Protein AF-A0A7R9FU62-F1 (afdb_monomer)

Foldseek 3Di:
DAKDWDWDDPDPPDDIDIWIWDKDADPQFFMWTFTPPDFTWIWTTPLFKIWIQGPVVRDIDIDGLVVCCFVDPCSCVRYNCNPVFWDKDFDDPVPPPVVPQWGKIKTAGPDPDGPDRIDIDIDHPD

Mean predicted aligned error: 7.49 Å

Nearest PDB structures (foldseek):
  3ksn-assembly1_A  TM=8.085E-01  e=3.216E-05  Escherichia coli K-12
  4ki3-assembly4_K  TM=7.903E-01  e=3.590E-05  Yersinia pestis biovar Medievalis str. Harbin 35
  4ki3-assembly1_D  TM=7.839E-01  e=3.398E-05  Yersinia pestis biovar Medievalis str. Harbin 35
  4ki3-assembly2_E  TM=7.810E-01  e=3.793E-05  Yersinia pestis biovar Medievalis str. Harbin 35
  8veh-assembly4_D  TM=7.517E-01  e=6.619E-04  Rickettsia bellii RML369-C

Secondary structure (DSSP, 8-state):
-EEEEEEE-SSTTSPPEEEEEEEEEETTTEEEEEEEESS-EEEEEESSEEEEEETTTTEEEEEESGGGTTT-HHHHHH-S-HHHHEEEEEPPTTTS-TTTTEEEEEEEESSSS-S-S-EEEEEE--

Structure (mmCIF, N/CA/C/O backbone):
data_AF-A0A7R9FU62-F1
#
_entry.id   AF-A0A7R9FU62-F1
#
loop_
_atom_site.group_PDB
_atom_site.id
_atom_site.type_symbol
_atom_site.label_atom_id
_atom_site.label_alt_id
_atom_site.label_comp_id
_atom_site.label_asym_id
_atom_site.label_entity_id
_atom_site.label_seq_id
_atom_site.pdbx_PDB_ins_code
_atom_site.Cartn_x
_atom_site.Cartn_y
_atom_site.Cartn_z
_atom_site.occupancy
_atom_site.B_iso_or_equiv
_atom_site.auth_seq_id
_atom_site.auth_comp_id
_atom_site.auth_asym_id
_atom_site.auth_atom_id
_atom_site.pdbx_PDB_model_num
ATOM 1 N N . MET A 1 1 ? 4.866 -15.330 3.674 1.00 83.69 1 MET A N 1
ATOM 2 C CA . MET A 1 1 ? 4.841 -13.858 3.859 1.00 83.69 1 MET A CA 1
ATOM 3 C C . MET A 1 1 ? 6.079 -13.240 3.242 1.00 83.69 1 MET A C 1
ATOM 5 O O . MET A 1 1 ? 7.161 -13.777 3.439 1.00 83.69 1 MET A O 1
ATOM 9 N N . ARG A 1 2 ? 5.925 -12.144 2.494 1.00 91.31 2 ARG A N 1
ATOM 10 C CA . ARG A 1 2 ? 7.030 -11.326 1.963 1.00 91.31 2 ARG A CA 1
ATOM 11 C C . ARG A 1 2 ? 7.208 -10.086 2.849 1.00 91.31 2 ARG A C 1
ATOM 13 O O . ARG A 1 2 ? 6.262 -9.702 3.532 1.00 91.31 2 ARG A O 1
ATOM 20 N N . ARG A 1 3 ? 8.406 -9.495 2.873 1.00 93.44 3 ARG A N 1
ATOM 21 C CA . ARG A 1 3 ? 8.709 -8.266 3.633 1.00 93.44 3 ARG A CA 1
ATOM 22 C C . ARG A 1 3 ? 8.688 -7.052 2.710 1.00 93.44 3 ARG A C 1
ATOM 24 O O . ARG A 1 3 ? 8.946 -7.199 1.518 1.00 93.44 3 ARG A O 1
ATOM 31 N N . PHE A 1 4 ? 8.426 -5.876 3.266 1.00 90.69 4 PHE A N 1
ATOM 32 C CA . PHE A 1 4 ? 8.555 -4.608 2.555 1.00 90.69 4 PHE A CA 1
ATOM 33 C C . PHE A 1 4 ? 9.189 -3.534 3.443 1.00 90.69 4 PHE A C 1
ATOM 35 O O . PHE A 1 4 ? 9.099 -3.589 4.672 1.00 90.69 4 PHE A O 1
ATOM 42 N N . ILE A 1 5 ? 9.783 -2.541 2.784 1.00 91.12 5 ILE A N 1
ATOM 43 C CA . ILE A 1 5 ? 10.168 -1.254 3.360 1.00 91.12 5 ILE A CA 1
ATOM 44 C C . ILE A 1 5 ? 9.471 -0.190 2.514 1.00 91.12 5 ILE A C 1
ATOM 46 O O . ILE A 1 5 ? 9.509 -0.245 1.285 1.00 91.12 5 ILE A O 1
ATOM 50 N N . GLN A 1 6 ? 8.808 0.756 3.162 1.00 87.25 6 GLN A N 1
ATOM 51 C CA . GLN A 1 6 ? 8.150 1.889 2.531 1.00 87.25 6 GLN A CA 1
ATOM 52 C C . GLN A 1 6 ? 8.832 3.167 3.003 1.00 87.25 6 GLN A C 1
ATOM 54 O O . GLN A 1 6 ? 8.915 3.421 4.200 1.00 87.25 6 GLN A O 1
ATOM 59 N N . THR A 1 7 ? 9.256 3.997 2.056 1.00 88.31 7 THR A N 1
ATOM 60 C CA . THR A 1 7 ? 9.844 5.307 2.340 1.00 88.31 7 THR A CA 1
ATOM 61 C C . THR A 1 7 ? 8.951 6.393 1.758 1.00 88.31 7 THR A C 1
ATOM 63 O O . THR A 1 7 ? 8.672 6.391 0.561 1.00 88.31 7 THR A O 1
ATOM 66 N N . GLN A 1 8 ? 8.510 7.333 2.589 1.00 85.06 8 GLN A N 1
ATOM 67 C CA . GLN A 1 8 ? 7.768 8.520 2.170 1.00 85.06 8 GLN A CA 1
ATOM 68 C C . GLN A 1 8 ? 8.631 9.772 2.324 1.00 85.06 8 GLN A C 1
ATOM 70 O O . GLN A 1 8 ? 9.247 10.004 3.366 1.00 85.06 8 GLN A O 1
ATOM 75 N N . LYS A 1 9 ? 8.639 10.604 1.280 1.00 83.62 9 LYS A N 1
ATOM 76 C CA . LYS A 1 9 ? 9.342 11.888 1.237 1.00 83.62 9 LYS A CA 1
ATOM 77 C C . LYS A 1 9 ? 8.343 12.986 0.866 1.00 83.62 9 LYS A C 1
ATOM 79 O O . LYS A 1 9 ? 7.860 13.004 -0.260 1.00 83.62 9 LYS A O 1
ATOM 84 N N . LYS A 1 10 ? 8.021 13.883 1.806 1.00 72.81 10 LYS A N 1
ATOM 85 C CA . LYS A 1 10 ? 7.060 14.986 1.585 1.00 72.81 10 LYS A CA 1
ATOM 86 C C . LYS A 1 10 ? 7.648 16.168 0.797 1.00 72.81 10 LYS A C 1
ATOM 88 O O . LYS A 1 10 ? 6.915 16.831 0.075 1.00 72.81 10 LYS A O 1
ATOM 93 N N . SER A 1 11 ? 8.956 16.415 0.890 1.00 75.12 11 SER A N 1
ATOM 94 C CA . SER A 1 11 ? 9.690 17.413 0.093 1.00 75.12 11 SER A CA 1
ATOM 95 C C . SER A 1 11 ? 11.202 17.153 0.169 1.00 75.12 11 SER A C 1
ATOM 97 O O . SER A 1 11 ? 11.649 16.283 0.919 1.00 75.12 11 SER A O 1
ATOM 99 N N . VAL A 1 12 ? 12.014 17.886 -0.604 1.00 67.19 12 VAL A N 1
ATOM 100 C CA . VAL A 1 12 ? 13.485 17.736 -0.601 1.00 67.19 12 VAL A CA 1
ATOM 101 C C . VAL A 1 12 ? 14.101 18.003 0.782 1.00 67.19 12 VAL A C 1
ATOM 103 O O . VAL A 1 12 ? 15.085 17.353 1.118 1.00 67.19 12 VAL A O 1
ATOM 106 N N . SER A 1 13 ? 13.495 18.875 1.594 1.00 68.44 13 SER A N 1
ATOM 107 C CA . SER A 1 13 ? 14.017 19.317 2.894 1.00 68.44 13 SER A CA 1
ATOM 108 C C . SER A 1 13 ? 13.400 18.628 4.120 1.00 68.44 13 SER A C 1
ATOM 110 O O . SER A 1 13 ? 13.836 18.887 5.239 1.00 68.44 13 SER A O 1
ATOM 112 N N . GLN A 1 14 ? 12.391 17.765 3.955 1.00 67.06 14 GLN A N 1
ATOM 113 C CA . GLN A 1 14 ? 11.698 17.131 5.084 1.00 67.06 14 GLN A CA 1
ATOM 114 C C . GLN A 1 14 ? 12.185 15.711 5.394 1.00 67.06 14 GLN A C 1
ATOM 116 O O . GLN A 1 14 ? 12.634 14.974 4.515 1.00 67.06 14 GLN A O 1
ATOM 121 N N . LYS A 1 15 ? 12.043 15.328 6.675 1.00 72.56 15 LYS A N 1
ATOM 122 C CA . LYS A 1 15 ? 12.383 13.997 7.200 1.00 72.56 15 LYS A CA 1
ATOM 123 C C . LYS A 1 15 ? 11.727 12.890 6.372 1.00 72.56 15 LYS A C 1
ATOM 125 O O . LYS A 1 15 ? 10.523 12.918 6.116 1.00 72.56 15 LYS A O 1
ATOM 130 N N . LEU A 1 16 ? 12.534 11.894 6.018 1.00 82.62 16 LEU A N 1
ATOM 131 C CA . LEU A 1 16 ? 12.069 10.638 5.447 1.00 82.62 16 LEU A CA 1
ATOM 132 C C . LEU A 1 16 ? 11.278 9.878 6.512 1.00 82.62 16 LEU A C 1
ATOM 134 O O . LEU A 1 16 ? 11.777 9.654 7.614 1.00 82.62 16 LEU A O 1
ATOM 138 N N . GLN A 1 17 ? 10.053 9.483 6.182 1.00 84.25 17 GLN A N 1
ATOM 139 C CA . GLN A 1 17 ? 9.310 8.524 6.990 1.00 84.25 17 GLN A CA 1
ATOM 140 C C . GLN A 1 17 ? 9.559 7.134 6.4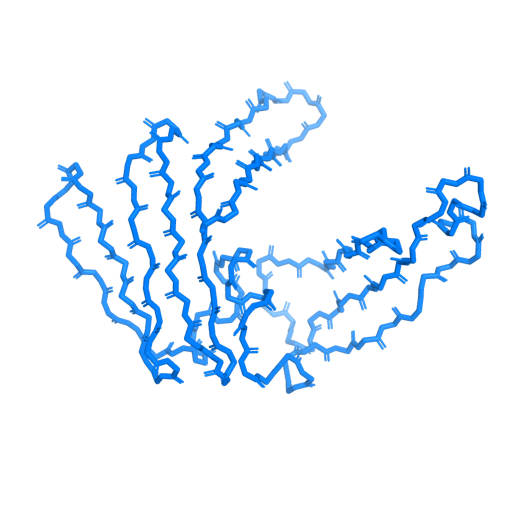28 1.00 84.25 17 GLN A C 1
ATOM 142 O O . GLN A 1 17 ? 9.303 6.893 5.249 1.00 84.25 17 GLN A O 1
ATOM 147 N N . VAL A 1 18 ? 10.066 6.239 7.270 1.00 88.69 18 VAL A N 1
ATOM 148 C CA . VAL A 1 18 ? 10.307 4.840 6.919 1.00 88.69 18 VAL A CA 1
ATOM 149 C C . VAL A 1 18 ? 9.323 3.978 7.691 1.00 88.69 18 VAL A C 1
ATOM 151 O O . VAL A 1 18 ? 9.153 4.135 8.900 1.00 88.69 18 VAL A O 1
ATOM 154 N N . SER A 1 19 ? 8.672 3.074 6.976 1.00 90.06 19 SER A N 1
ATOM 155 C CA . SER A 1 19 ? 7.782 2.067 7.532 1.00 90.06 19 SER A CA 1
ATOM 156 C C . SER A 1 19 ? 8.213 0.695 7.047 1.00 90.06 19 SER A C 1
ATOM 158 O O . SER A 1 19 ? 8.674 0.535 5.920 1.00 90.06 19 SER A O 1
ATOM 160 N N . GLU A 1 20 ? 8.049 -0.306 7.895 1.00 92.56 20 GLU A N 1
ATOM 161 C CA . GLU A 1 20 ? 8.460 -1.678 7.608 1.00 92.56 20 GLU A CA 1
ATOM 162 C C . GLU A 1 20 ? 7.310 -2.623 7.899 1.00 92.56 20 GLU A C 1
ATOM 164 O O . GLU A 1 20 ? 6.480 -2.360 8.776 1.00 92.56 20 GLU A O 1
ATOM 169 N N . GLY A 1 21 ? 7.283 -3.746 7.192 1.00 93.44 21 GLY A N 1
ATOM 170 C CA . GLY A 1 21 ? 6.250 -4.723 7.446 1.00 93.44 21 GLY A CA 1
ATOM 171 C C . GLY A 1 21 ? 6.289 -5.959 6.572 1.00 93.44 21 GLY A C 1
ATOM 172 O O . GLY A 1 21 ? 7.306 -6.315 5.964 1.00 93.44 21 GLY A O 1
ATOM 173 N N . LYS A 1 22 ? 5.148 -6.646 6.545 1.00 94.31 22 LYS A N 1
ATOM 174 C CA . LYS A 1 22 ? 4.960 -7.916 5.846 1.00 94.31 22 LYS A CA 1
ATOM 175 C C . LYS A 1 22 ? 3.656 -7.925 5.073 1.00 94.31 22 LYS A C 1
ATOM 177 O O . LYS A 1 22 ? 2.699 -7.255 5.437 1.00 94.31 22 LYS A O 1
ATOM 182 N N . PHE A 1 23 ? 3.605 -8.740 4.028 1.00 92.38 23 PHE A N 1
ATOM 183 C CA . PHE A 1 23 ? 2.373 -8.962 3.289 1.00 92.38 23 PHE A CA 1
ATOM 184 C C . PHE A 1 23 ? 2.241 -10.394 2.760 1.00 92.38 23 PHE A C 1
ATOM 186 O O . PHE A 1 23 ? 3.229 -11.119 2.568 1.00 92.38 23 PHE A O 1
ATOM 193 N N . ILE A 1 24 ? 0.994 -10.793 2.511 1.00 92.75 24 ILE A N 1
ATOM 194 C CA . ILE A 1 24 ? 0.608 -11.929 1.665 1.00 92.75 24 ILE A CA 1
ATOM 195 C C . ILE A 1 24 ? -0.531 -11.499 0.759 1.00 92.75 24 ILE A C 1
ATOM 197 O O . ILE A 1 24 ? -1.332 -10.642 1.124 1.00 92.75 24 ILE A O 1
ATOM 201 N N . PHE A 1 25 ? -0.656 -12.158 -0.383 1.00 89.88 25 PHE A N 1
ATOM 202 C CA . PHE A 1 25 ? -1.787 -11.957 -1.270 1.00 89.88 25 PHE A CA 1
ATOM 203 C C . PHE A 1 25 ? -2.187 -13.269 -1.934 1.00 89.88 25 PHE A C 1
ATOM 205 O O . PHE A 1 25 ? -1.380 -14.182 -2.102 1.00 89.88 25 PHE A O 1
ATOM 212 N N . SER A 1 26 ? -3.457 -13.346 -2.303 1.00 89.06 26 SER A N 1
ATOM 213 C CA . SER A 1 26 ? -4.054 -14.415 -3.087 1.00 89.06 26 SER A CA 1
ATOM 214 C C . SER A 1 26 ? -4.954 -13.757 -4.120 1.00 89.06 26 SER A C 1
ATOM 216 O O . SER A 1 26 ? -5.863 -12.995 -3.784 1.00 89.06 26 SER A O 1
ATOM 218 N N . ARG A 1 27 ? -4.683 -14.022 -5.397 1.00 86.25 27 ARG A N 1
ATOM 219 C CA . ARG A 1 27 ? -5.523 -13.496 -6.470 1.00 86.25 27 ARG A CA 1
ATOM 220 C C . ARG A 1 27 ? -6.844 -14.287 -6.544 1.00 86.25 27 ARG A C 1
ATOM 222 O O . ARG A 1 27 ? -6.821 -15.496 -6.317 1.00 86.25 27 ARG A O 1
ATOM 229 N N . PRO A 1 28 ? -7.966 -13.627 -6.884 1.00 85.06 28 PRO A N 1
ATOM 230 C CA . PRO A 1 28 ? -8.104 -12.180 -7.077 1.00 85.06 28 PRO A CA 1
ATOM 231 C C . PRO A 1 28 ? -8.354 -11.427 -5.753 1.00 85.06 28 PRO A C 1
ATOM 233 O O . PRO A 1 28 ? -9.114 -11.885 -4.906 1.00 85.06 28 PRO A O 1
ATOM 236 N N . GLY A 1 29 ? -7.748 -10.245 -5.592 1.00 83.38 29 GLY A N 1
ATOM 237 C CA . GLY A 1 29 ? -8.190 -9.210 -4.642 1.00 83.38 29 GLY A CA 1
ATOM 238 C C . GLY A 1 29 ? -7.991 -9.456 -3.140 1.00 83.38 29 GLY A C 1
ATOM 239 O O . GLY A 1 29 ? -8.234 -8.536 -2.356 1.00 83.38 29 GLY A O 1
ATOM 240 N N . ARG A 1 30 ? -7.561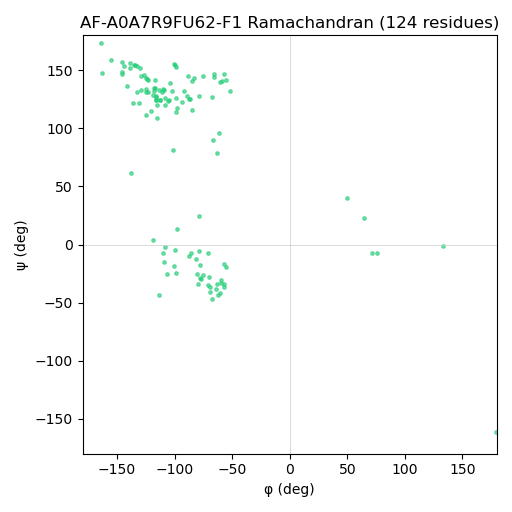 -10.648 -2.703 1.00 90.00 30 ARG A N 1
ATOM 241 C CA . ARG A 1 30 ? -7.358 -10.954 -1.279 1.00 90.00 30 ARG A CA 1
ATOM 242 C C . ARG A 1 30 ? -5.930 -10.667 -0.859 1.00 90.00 30 ARG A C 1
ATOM 244 O O . ARG A 1 30 ? -4.983 -11.125 -1.499 1.00 90.00 30 ARG A O 1
ATOM 251 N N . PHE A 1 31 ? -5.764 -9.968 0.253 1.00 90.81 31 PHE A N 1
ATOM 252 C CA . PHE A 1 31 ? -4.442 -9.708 0.811 1.00 90.81 31 PHE A CA 1
ATOM 253 C C . PHE A 1 31 ? -4.496 -9.453 2.312 1.00 90.81 31 PHE A C 1
ATOM 255 O O . PHE A 1 31 ? -5.531 -9.073 2.856 1.00 90.81 31 PHE A O 1
ATOM 262 N N . ILE A 1 32 ? -3.348 -9.640 2.958 1.00 93.06 32 ILE A N 1
ATOM 263 C CA . ILE A 1 32 ? -3.049 -9.122 4.291 1.00 93.06 32 ILE A CA 1
ATOM 264 C C . ILE A 1 32 ? -1.762 -8.314 4.166 1.00 93.06 32 ILE A C 1
ATOM 266 O O . ILE A 1 32 ? -0.781 -8.796 3.597 1.00 93.06 32 ILE A O 1
ATOM 270 N N . TRP A 1 33 ? -1.772 -7.102 4.700 1.00 92.44 33 TRP A N 1
ATOM 271 C CA . TRP A 1 33 ? -0.645 -6.185 4.743 1.00 92.44 33 TRP A CA 1
ATOM 272 C C . TRP A 1 33 ? -0.501 -5.650 6.164 1.00 92.44 33 TRP A C 1
ATOM 274 O O . TRP A 1 33 ? -1.433 -5.073 6.714 1.00 92.44 33 TRP A O 1
ATOM 284 N N . GLU A 1 34 ? 0.656 -5.863 6.769 1.00 93.44 34 GLU A N 1
ATOM 285 C CA . GLU A 1 34 ? 0.921 -5.554 8.171 1.00 93.44 34 GLU A CA 1
ATOM 286 C C . GLU A 1 34 ? 2.070 -4.560 8.252 1.00 93.44 34 GLU A C 1
ATOM 288 O O . GLU A 1 34 ? 3.200 -4.888 7.887 1.00 93.44 34 GLU A O 1
ATOM 293 N N . TYR A 1 35 ? 1.776 -3.358 8.738 1.00 92.38 35 TYR A N 1
ATOM 294 C CA . TYR A 1 35 ? 2.773 -2.402 9.196 1.00 92.38 35 TYR A CA 1
ATOM 295 C C . TYR A 1 35 ? 3.232 -2.810 10.594 1.00 92.38 35 TYR A C 1
ATOM 297 O O . TYR A 1 35 ? 2.411 -3.044 11.477 1.00 92.38 35 TYR A O 1
ATOM 305 N N . GLN A 1 36 ? 4.546 -2.920 10.777 1.00 91.25 36 GLN A N 1
ATOM 306 C CA . GLN A 1 36 ? 5.166 -3.261 12.059 1.00 91.25 36 GLN A CA 1
ATOM 307 C C . GLN A 1 36 ? 5.853 -2.053 12.708 1.00 91.25 36 GLN A C 1
ATOM 309 O O . GLN A 1 36 ? 6.042 -2.034 13.918 1.00 91.25 36 GLN A O 1
ATOM 314 N N . LYS A 1 37 ? 6.269 -1.063 11.908 1.00 86.94 37 LYS A N 1
ATOM 315 C CA . LYS A 1 37 ? 6.910 0.175 12.374 1.00 86.94 37 LYS A CA 1
ATOM 316 C C . LYS A 1 37 ? 6.508 1.362 11.491 1.00 86.94 37 LYS A C 1
ATOM 318 O O . LYS A 1 37 ? 6.358 1.167 10.281 1.00 86.94 37 LYS A O 1
ATOM 323 N N . PRO A 1 38 ? 6.430 2.592 12.037 1.00 84.06 38 PRO A N 1
ATOM 324 C CA . PRO A 1 38 ? 6.522 2.933 13.465 1.00 84.06 38 PRO A CA 1
ATOM 325 C C . PRO A 1 38 ? 5.231 2.654 14.251 1.00 84.06 38 PRO A C 1
ATOM 327 O O . PRO A 1 38 ? 5.292 2.558 15.468 1.00 84.06 38 PRO A O 1
ATOM 330 N N . PHE A 1 39 ? 4.102 2.496 13.558 1.00 86.06 39 PHE A N 1
ATOM 331 C CA . PHE A 1 39 ? 2.800 2.179 14.142 1.00 86.06 39 PHE A CA 1
ATOM 332 C C . PHE A 1 39 ? 2.327 0.826 13.624 1.00 86.06 39 PHE A C 1
ATOM 334 O O . PHE A 1 39 ? 2.536 0.498 12.448 1.00 86.06 39 PHE A O 1
ATOM 341 N N . GLU A 1 40 ? 1.702 0.042 14.497 1.00 92.00 40 GLU A N 1
ATOM 342 C CA . GLU A 1 40 ? 1.176 -1.265 14.134 1.00 92.00 40 GLU A CA 1
ATOM 343 C C . GLU A 1 40 ? -0.221 -1.143 13.526 1.00 92.00 40 GLU A C 1
ATOM 345 O O . GLU A 1 40 ? -1.190 -0.767 14.187 1.00 92.00 40 GLU A O 1
ATOM 350 N N . GLN A 1 41 ? -0.334 -1.508 12.251 1.00 93.19 41 GLN A N 1
ATOM 351 C CA . GLN A 1 41 ? -1.600 -1.469 11.528 1.00 93.19 41 GLN A CA 1
ATOM 352 C C . GLN A 1 41 ? -1.722 -2.683 10.612 1.00 93.19 41 GLN A C 1
ATOM 354 O O . GLN A 1 41 ? -0.775 -3.042 9.908 1.00 93.19 41 GLN A O 1
ATOM 359 N N . ARG A 1 42 ? -2.903 -3.306 10.582 1.00 93.75 42 ARG A N 1
ATOM 360 C CA . ARG A 1 42 ? -3.201 -4.437 9.695 1.00 93.75 42 ARG A CA 1
ATOM 361 C C . ARG A 1 42 ? -4.293 -4.070 8.708 1.00 93.75 42 ARG A C 1
ATOM 363 O O . ARG A 1 42 ? -5.404 -3.718 9.089 1.00 93.75 42 ARG A O 1
ATOM 370 N N . LEU A 1 43 ? -3.985 -4.223 7.430 1.00 92.12 43 LEU A N 1
ATOM 371 C CA . LEU A 1 43 ? -4.916 -4.060 6.329 1.00 92.12 43 LEU A CA 1
ATOM 372 C C . LEU A 1 43 ? -5.222 -5.429 5.742 1.00 92.12 43 LEU A C 1
ATOM 374 O O . LEU A 1 43 ? -4.314 -6.170 5.369 1.00 92.12 43 LEU A O 1
ATOM 378 N N . GLN A 1 44 ? -6.499 -5.770 5.649 1.00 92.88 44 GLN A N 1
ATOM 379 C CA . GLN A 1 44 ? -6.949 -7.053 5.130 1.00 92.88 44 GLN A CA 1
ATOM 380 C C . GLN A 1 44 ? -8.067 -6.849 4.116 1.00 92.88 44 GLN A C 1
ATOM 382 O O . GLN A 1 44 ? -9.031 -6.144 4.391 1.00 92.88 44 GLN A O 1
ATOM 387 N N . SER A 1 45 ? -7.951 -7.492 2.959 1.00 91.06 45 SER A N 1
ATOM 388 C CA . SER A 1 45 ? -8.991 -7.507 1.931 1.00 91.06 45 SER A CA 1
ATOM 389 C C . SER A 1 45 ? -9.503 -8.921 1.707 1.00 91.06 45 SER A C 1
ATOM 391 O O . SER A 1 45 ? -8.712 -9.854 1.540 1.00 91.06 45 SER A O 1
ATOM 393 N N . ASP A 1 46 ? -10.825 -9.064 1.641 1.00 91.81 46 ASP A N 1
ATOM 394 C CA . ASP A 1 46 ? -11.520 -10.286 1.215 1.00 91.81 46 ASP A CA 1
ATOM 395 C C . ASP A 1 46 ? -11.959 -10.241 -0.267 1.00 91.81 46 ASP A C 1
ATOM 397 O O . ASP A 1 46 ? -12.734 -11.088 -0.709 1.00 91.81 46 ASP A O 1
ATOM 401 N N . ALA A 1 47 ? -11.433 -9.272 -1.028 1.00 87.38 47 ALA A N 1
ATOM 402 C CA . ALA A 1 47 ? -11.799 -8.891 -2.399 1.00 87.38 47 ALA A CA 1
ATOM 403 C C . ALA A 1 47 ? -13.104 -8.087 -2.556 1.00 87.38 47 ALA A C 1
ATOM 405 O O . ALA A 1 47 ? -13.360 -7.582 -3.647 1.00 87.38 47 ALA A O 1
ATOM 406 N N . LYS A 1 48 ? -13.903 -7.910 -1.499 1.00 87.56 48 LYS A N 1
ATOM 407 C CA . LYS A 1 48 ? -15.104 -7.053 -1.501 1.00 87.56 48 LYS A CA 1
ATOM 408 C C . LYS A 1 48 ? -14.934 -5.849 -0.578 1.00 87.56 48 LYS A C 1
ATOM 410 O O . LYS A 1 48 ? -15.290 -4.724 -0.935 1.00 87.56 48 LYS A O 1
ATOM 415 N N . LYS A 1 49 ? -14.376 -6.079 0.608 1.00 90.06 49 LYS A N 1
ATOM 416 C CA . LYS A 1 49 ? -14.171 -5.096 1.668 1.00 90.06 49 LYS A CA 1
ATOM 417 C C . LYS A 1 49 ? -12.707 -5.045 2.087 1.00 90.06 49 LYS A C 1
ATOM 419 O O . LYS A 1 49 ? -12.024 -6.065 2.155 1.00 90.06 49 LYS A O 1
ATOM 424 N N . LEU A 1 50 ? -12.260 -3.835 2.401 1.00 89.81 50 LEU A N 1
ATOM 425 C CA . LEU A 1 50 ? -11.013 -3.552 3.089 1.00 89.81 50 LEU A CA 1
ATOM 426 C C . LEU A 1 50 ? -11.310 -3.325 4.571 1.00 89.81 50 LEU A C 1
ATOM 428 O O . LEU A 1 50 ? -12.120 -2.468 4.929 1.00 89.81 50 LEU A O 1
ATOM 432 N N . TYR A 1 51 ? -10.607 -4.070 5.409 1.00 93.25 51 TYR A N 1
ATOM 433 C CA . TYR A 1 51 ? -10.579 -3.942 6.856 1.00 93.25 51 TYR A CA 1
ATOM 434 C C . TYR A 1 51 ? -9.247 -3.310 7.244 1.00 93.25 51 TYR A C 1
ATOM 436 O O . TYR A 1 51 ? -8.193 -3.832 6.883 1.00 93.25 51 TYR A O 1
ATOM 444 N N . ILE A 1 52 ? -9.292 -2.193 7.962 1.00 92.31 52 ILE A N 1
ATOM 445 C CA . ILE A 1 52 ? -8.114 -1.504 8.490 1.00 92.31 52 ILE A CA 1
ATOM 446 C C . ILE A 1 52 ? -8.213 -1.574 10.006 1.00 92.31 52 ILE A C 1
ATOM 448 O O . ILE A 1 52 ? -9.085 -0.935 10.592 1.00 92.31 52 ILE A O 1
ATOM 452 N N . PHE A 1 53 ? -7.356 -2.382 10.618 1.00 95.25 53 PHE A N 1
ATOM 453 C CA . PHE A 1 53 ? -7.229 -2.486 12.062 1.00 95.25 53 PHE A CA 1
ATOM 454 C C . PHE A 1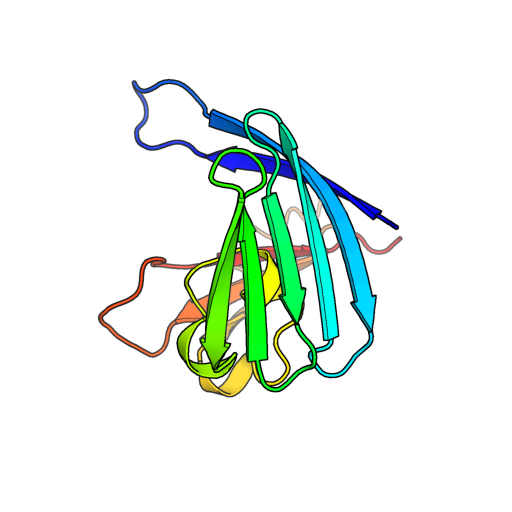 53 ? -6.056 -1.633 12.532 1.00 95.25 53 PHE A C 1
ATOM 456 O O . PHE A 1 53 ? -4.912 -1.887 12.147 1.00 95.25 53 PHE A O 1
ATOM 463 N N . ASP A 1 54 ? -6.366 -0.638 13.352 1.00 93.06 54 ASP A N 1
ATOM 464 C CA . ASP A 1 54 ? -5.401 0.202 14.048 1.00 93.06 54 ASP A CA 1
ATOM 465 C C . ASP A 1 54 ? -5.251 -0.316 15.481 1.00 93.06 54 ASP A C 1
ATOM 467 O O . ASP A 1 54 ? -6.221 -0.318 16.249 1.00 93.06 54 ASP A O 1
ATOM 471 N N . ARG A 1 55 ? -4.062 -0.835 15.814 1.00 91.88 55 ARG A N 1
ATOM 472 C CA . ARG A 1 55 ? -3.831 -1.502 17.100 1.00 91.88 55 ARG A CA 1
ATOM 473 C C . ARG A 1 55 ? -3.863 -0.506 18.254 1.00 91.88 55 ARG A C 1
ATOM 475 O O . ARG A 1 55 ? -4.449 -0.811 19.292 1.00 91.88 55 ARG A O 1
ATOM 482 N N . ASP A 1 56 ? -3.275 0.667 18.057 1.00 89.50 56 ASP A N 1
ATOM 483 C CA . ASP A 1 56 ? -3.124 1.680 19.100 1.00 89.50 56 ASP A CA 1
ATOM 484 C C . ASP A 1 56 ? -4.484 2.279 19.474 1.00 89.50 56 ASP A C 1
ATOM 486 O O . ASP A 1 56 ? -4.768 2.510 20.649 1.00 89.50 56 ASP A O 1
ATOM 490 N N . LEU A 1 57 ? -5.365 2.448 18.484 1.00 93.31 57 LEU A N 1
ATOM 491 C CA . LEU A 1 57 ? -6.736 2.915 18.699 1.00 93.31 57 LEU A CA 1
ATOM 492 C C . LEU A 1 57 ? -7.725 1.794 19.047 1.00 93.31 57 LEU A C 1
ATOM 494 O O . LEU A 1 57 ? -8.881 2.080 19.353 1.00 93.31 57 LEU A O 1
ATOM 498 N N . SER A 1 58 ? -7.308 0.524 18.978 1.00 93.94 58 SER A N 1
ATOM 499 C CA . SER A 1 58 ? -8.196 -0.642 19.115 1.00 93.94 58 SER A CA 1
ATOM 500 C C . SER A 1 58 ? -9.441 -0.550 18.219 1.00 93.94 58 SER A C 1
ATOM 502 O O . SER A 1 58 ? -10.552 -0.899 18.620 1.00 93.94 58 SER A O 1
ATOM 504 N N . GLN A 1 59 ? -9.261 -0.066 16.987 1.00 96.50 59 GLN A N 1
ATOM 505 C CA . GLN A 1 59 ? -10.358 0.285 16.087 1.00 96.50 59 GLN A CA 1
ATOM 506 C C . GLN A 1 59 ? -10.263 -0.463 14.756 1.00 96.50 59 GLN A C 1
ATOM 508 O O . GLN A 1 59 ? -9.186 -0.612 14.178 1.00 96.50 59 GLN A O 1
ATOM 513 N N . VAL A 1 60 ? -11.420 -0.872 14.221 1.00 96.75 60 VAL A N 1
ATOM 514 C CA . VAL A 1 60 ? -11.548 -1.402 12.857 1.00 96.75 60 VAL A CA 1
ATOM 515 C C . VAL A 1 60 ? -12.352 -0.437 11.991 1.00 96.75 60 VAL A C 1
ATOM 517 O O . VAL A 1 60 ? -13.502 -0.123 12.290 1.00 96.75 60 VAL A O 1
ATOM 520 N N . THR A 1 61 ? -11.765 -0.010 10.875 1.00 93.00 61 THR A N 1
ATOM 521 C CA . THR A 1 61 ? -12.463 0.712 9.804 1.00 93.00 61 THR A CA 1
ATOM 522 C C . THR A 1 61 ? -12.748 -0.235 8.643 1.00 93.00 61 THR A C 1
ATOM 524 O O . THR A 1 61 ? -11.847 -0.934 8.182 1.00 93.00 61 THR A O 1
ATOM 527 N N . VAL A 1 62 ? -13.984 -0.235 8.134 1.00 93.38 62 VAL A N 1
ATOM 528 C CA . VAL A 1 62 ? -14.406 -1.092 7.014 1.00 93.38 62 VAL A CA 1
ATOM 529 C C . VAL A 1 62 ? -14.852 -0.233 5.838 1.00 93.38 62 VAL A C 1
ATOM 531 O O . VAL A 1 62 ? -15.676 0.664 6.005 1.00 93.38 62 VAL A O 1
ATOM 534 N N . LYS A 1 63 ? -14.318 -0.501 4.644 1.00 88.56 63 LYS A N 1
ATOM 535 C CA . LYS A 1 63 ? -14.659 0.224 3.407 1.00 88.56 63 LYS A CA 1
ATOM 536 C C . LYS A 1 63 ? -14.801 -0.740 2.224 1.00 88.56 63 LYS A C 1
ATOM 538 O O . LYS A 1 63 ? -14.144 -1.780 2.226 1.00 88.56 63 LYS A O 1
ATOM 543 N N . PRO A 1 64 ? -15.613 -0.430 1.198 1.00 87.19 64 PRO A N 1
ATOM 544 C CA . PRO A 1 64 ? -15.568 -1.157 -0.072 1.00 87.19 64 PRO A CA 1
ATOM 545 C C . PRO A 1 64 ? -14.169 -1.077 -0.701 1.00 87.19 64 PRO A C 1
ATOM 547 O O . PRO A 1 64 ? -13.546 -0.014 -0.658 1.00 87.19 64 PRO A O 1
ATOM 550 N N . VAL A 1 65 ? -13.681 -2.168 -1.306 1.00 78.38 65 VAL A N 1
ATOM 551 C CA . VAL A 1 65 ? -12.338 -2.192 -1.926 1.00 78.38 65 VAL A CA 1
ATOM 552 C C . VAL A 1 65 ? -12.223 -1.155 -3.046 1.00 78.38 65 VAL A C 1
ATOM 554 O O . VAL A 1 65 ? -11.236 -0.420 -3.079 1.00 78.38 65 VAL A O 1
ATOM 557 N N . ASP A 1 66 ? -13.252 -1.007 -3.883 1.00 73.94 66 ASP A N 1
ATOM 558 C CA . ASP A 1 66 ? -13.284 -0.025 -4.977 1.00 73.94 66 ASP A CA 1
ATOM 559 C C . ASP A 1 66 ? -13.082 1.419 -4.487 1.00 73.94 66 ASP A C 1
ATOM 561 O O . ASP A 1 66 ? -12.385 2.203 -5.125 1.00 73.94 66 ASP A O 1
ATOM 565 N N . ALA A 1 67 ? -13.619 1.756 -3.310 1.00 67.81 67 ALA A N 1
ATOM 566 C CA . ALA A 1 67 ? -13.463 3.075 -2.690 1.00 67.81 67 ALA A CA 1
ATOM 567 C C . ALA A 1 67 ? -12.101 3.266 -1.988 1.00 67.81 67 ALA A C 1
ATOM 569 O O . ALA A 1 67 ? -11.805 4.345 -1.479 1.00 67.81 67 ALA A O 1
ATOM 570 N N . SER A 1 68 ? -11.276 2.216 -1.921 1.00 64.50 68 SER A N 1
ATOM 571 C CA . SER A 1 68 ? -9.951 2.220 -1.283 1.00 64.50 68 SER A CA 1
ATOM 572 C C . SER A 1 68 ? -8.785 2.124 -2.274 1.00 64.50 68 SER A C 1
ATOM 574 O O . SER A 1 68 ? -7.625 2.281 -1.881 1.00 64.50 68 SER A O 1
ATOM 576 N N . LEU A 1 69 ? -9.074 1.899 -3.561 1.00 61.81 69 LEU A N 1
ATOM 577 C CA . LEU A 1 69 ? -8.095 1.894 -4.649 1.00 61.81 69 LEU A CA 1
ATOM 578 C C . LEU A 1 69 ? -7.541 3.311 -4.840 1.00 61.81 69 LEU A C 1
ATOM 580 O O . LEU A 1 69 ? -8.092 4.124 -5.570 1.00 61.81 69 LEU A O 1
ATOM 584 N N . GLY A 1 70 ? -6.459 3.617 -4.126 1.00 62.34 70 GLY A N 1
ATOM 585 C CA . GLY A 1 70 ? -5.844 4.945 -4.108 1.00 62.34 70 GLY A CA 1
ATOM 586 C C . GLY A 1 70 ? -5.516 5.472 -2.714 1.00 62.34 70 GLY A C 1
ATOM 587 O O . GLY A 1 70 ? -4.951 6.552 -2.610 1.00 62.34 70 GLY A O 1
ATOM 588 N N . THR A 1 71 ? -5.823 4.727 -1.649 1.00 63.56 71 THR A N 1
ATOM 589 C CA . THR A 1 71 ? -5.455 5.128 -0.281 1.00 63.56 71 THR A CA 1
ATOM 590 C C . THR A 1 71 ? -4.220 4.402 0.242 1.00 63.56 71 THR A C 1
ATOM 592 O O . THR A 1 71 ? -3.605 4.867 1.197 1.00 63.56 71 THR A O 1
ATOM 595 N N . THR A 1 72 ? -3.831 3.268 -0.363 1.00 68.81 72 THR A N 1
ATOM 596 C CA . THR A 1 72 ? -2.673 2.478 0.090 1.00 68.81 72 THR A CA 1
ATOM 597 C C . THR A 1 72 ? -1.915 1.804 -1.063 1.00 68.81 72 THR A C 1
ATOM 599 O O . THR A 1 72 ? -2.544 1.366 -2.033 1.00 68.81 72 THR A O 1
ATOM 602 N N . PRO A 1 73 ? -0.578 1.643 -0.958 1.00 71.69 73 PRO A N 1
ATOM 603 C CA . PRO A 1 73 ? 0.217 0.887 -1.933 1.00 71.69 73 PRO A CA 1
ATOM 604 C C . PRO A 1 73 ? -0.242 -0.570 -2.112 1.00 71.69 73 PRO A C 1
ATOM 606 O O . PRO A 1 73 ? -0.209 -1.102 -3.219 1.00 71.69 73 PRO A O 1
ATOM 609 N N . ALA A 1 74 ? -0.719 -1.210 -1.040 1.00 73.00 74 ALA A N 1
ATOM 610 C CA . ALA A 1 74 ? -1.191 -2.595 -1.066 1.00 73.00 74 ALA A CA 1
ATOM 611 C C . ALA A 1 74 ? -2.401 -2.786 -1.995 1.00 73.00 74 ALA A C 1
ATOM 613 O O . ALA A 1 74 ? -2.436 -3.730 -2.785 1.00 73.00 74 ALA A O 1
ATOM 614 N N . ALA A 1 75 ? -3.370 -1.864 -1.933 1.00 72.06 75 ALA A N 1
ATOM 615 C CA . ALA A 1 75 ? -4.566 -1.908 -2.771 1.00 72.06 75 ALA A CA 1
ATOM 616 C C . ALA A 1 75 ? -4.230 -1.768 -4.265 1.00 72.06 75 ALA A C 1
ATOM 618 O O . ALA A 1 75 ? -4.865 -2.404 -5.099 1.00 72.06 75 ALA A O 1
ATOM 619 N N . ILE A 1 76 ? -3.196 -0.993 -4.605 1.00 74.88 76 ILE A N 1
ATOM 620 C CA . ILE A 1 76 ? -2.698 -0.866 -5.982 1.00 74.88 76 ILE A CA 1
ATOM 621 C C . ILE A 1 76 ? -2.071 -2.185 -6.458 1.00 74.88 76 ILE A C 1
ATOM 623 O O . ILE A 1 76 ? -2.367 -2.652 -7.552 1.00 74.88 76 ILE A O 1
ATOM 627 N N . LEU A 1 77 ? -1.211 -2.810 -5.649 1.00 75.25 77 LEU A N 1
ATOM 628 C CA . LEU A 1 77 ? -0.487 -4.022 -6.056 1.00 75.25 77 LEU A CA 1
ATOM 629 C C . LEU A 1 77 ? -1.388 -5.261 -6.159 1.00 75.25 77 LEU A C 1
ATOM 631 O O . LEU A 1 77 ? -1.165 -6.130 -7.008 1.00 75.25 77 LEU A O 1
ATOM 635 N N . PHE A 1 78 ? -2.392 -5.355 -5.285 1.00 74.50 78 PHE A N 1
ATOM 636 C CA . PHE A 1 78 ? -3.207 -6.563 -5.119 1.00 74.50 78 PHE A CA 1
ATOM 637 C C . PHE A 1 78 ? -4.690 -6.367 -5.418 1.00 74.50 78 PHE A C 1
ATOM 639 O O . PHE A 1 78 ? -5.467 -7.311 -5.265 1.00 74.50 78 PHE A O 1
ATOM 646 N N . GLY A 1 79 ? -5.081 -5.177 -5.874 1.00 68.12 79 GLY A N 1
ATOM 647 C CA . GLY A 1 79 ? -6.423 -4.908 -6.370 1.00 68.12 79 GLY A CA 1
ATOM 648 C C . GLY A 1 79 ? -6.802 -5.847 -7.516 1.00 68.12 79 GLY A C 1
ATOM 649 O O . GLY A 1 79 ? -5.960 -6.280 -8.306 1.00 68.12 79 GLY A O 1
ATOM 650 N N . SER A 1 80 ? -8.085 -6.189 -7.595 1.00 65.44 80 SER A N 1
ATOM 651 C CA . SER A 1 80 ? -8.630 -7.076 -8.627 1.00 65.44 80 SER A CA 1
ATOM 652 C C . SER A 1 80 ? -8.763 -6.399 -9.993 1.00 65.44 80 SER A C 1
ATOM 654 O O . SER A 1 80 ? -8.692 -7.097 -11.000 1.00 65.44 80 SER A O 1
ATOM 656 N N . ASP A 1 81 ? -8.908 -5.070 -10.044 1.00 73.12 81 ASP A N 1
ATOM 657 C CA . ASP A 1 81 ? -9.222 -4.349 -11.284 1.00 73.12 81 ASP A CA 1
ATOM 658 C C . ASP A 1 81 ? -8.412 -3.055 -11.459 1.00 73.12 81 ASP A C 1
ATOM 660 O O . ASP A 1 81 ? -8.922 -1.936 -11.521 1.00 73.12 81 ASP A O 1
ATOM 664 N N . LEU A 1 82 ? -7.092 -3.205 -11.538 1.00 74.75 82 LEU A N 1
ATOM 665 C CA . LEU A 1 82 ? -6.186 -2.073 -11.721 1.00 74.75 82 LEU A CA 1
ATOM 666 C C . LEU A 1 82 ? -6.467 -1.297 -13.022 1.00 74.75 82 LEU A C 1
ATOM 668 O O . LEU A 1 82 ? -6.331 -0.077 -13.056 1.00 74.75 82 LEU A O 1
ATOM 672 N N . LYS A 1 83 ? -6.903 -1.992 -14.083 1.00 78.75 83 LYS A N 1
ATOM 673 C CA . LYS A 1 83 ? -7.165 -1.405 -15.409 1.00 78.75 83 LYS A CA 1
ATOM 674 C C . LYS A 1 83 ? -8.395 -0.495 -15.426 1.00 78.75 83 LYS A C 1
ATOM 676 O O . LYS A 1 83 ? -8.445 0.444 -16.225 1.00 78.75 83 LYS A O 1
ATOM 681 N N . LYS A 1 84 ? -9.380 -0.729 -14.554 1.00 79.56 84 LYS A N 1
ATOM 682 C CA . LYS A 1 84 ? -10.529 0.171 -14.383 1.00 79.56 84 LYS A CA 1
ATOM 683 C C . LYS A 1 84 ? -10.107 1.539 -13.849 1.00 79.56 84 LYS A C 1
ATOM 685 O O . LYS A 1 84 ? -10.606 2.550 -14.333 1.0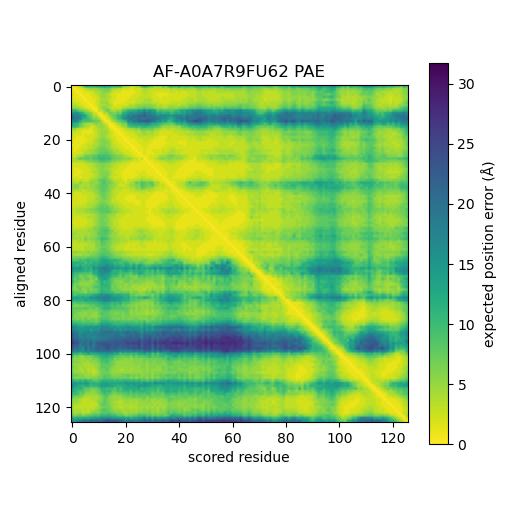0 79.56 84 LYS A O 1
ATOM 690 N N . HIS A 1 85 ? -9.142 1.578 -12.931 1.00 77.88 85 HIS A N 1
ATOM 691 C CA . HIS A 1 85 ? -8.745 2.807 -12.234 1.00 77.88 85 HIS A CA 1
ATOM 692 C C . HIS A 1 85 ? -7.499 3.489 -12.816 1.00 77.88 85 HIS A C 1
ATOM 694 O O . HIS A 1 85 ? -7.349 4.705 -12.684 1.00 77.88 85 HIS A O 1
ATOM 700 N N . PHE A 1 86 ? -6.629 2.739 -13.496 1.00 82.44 86 PHE A N 1
ATOM 701 C CA . PHE A 1 86 ? -5.354 3.232 -14.007 1.00 82.44 86 PHE A CA 1
ATOM 702 C C . PHE A 1 86 ? -5.167 2.912 -15.489 1.00 82.44 86 PHE A C 1
ATOM 704 O O . PHE A 1 86 ? -5.570 1.859 -15.987 1.00 82.44 86 PHE A O 1
ATOM 711 N N . SER A 1 87 ? -4.511 3.828 -16.191 1.00 87.44 87 SER A N 1
ATOM 712 C CA . SER A 1 87 ? -3.921 3.581 -17.502 1.00 87.44 87 SER A CA 1
ATOM 713 C C . SER A 1 87 ? -2.505 3.044 -17.309 1.00 87.44 87 SER A C 1
ATOM 715 O O . SER A 1 87 ? -1.693 3.665 -16.622 1.00 87.44 87 SER A O 1
ATOM 717 N N . VAL A 1 88 ? -2.225 1.882 -17.900 1.00 85.81 88 VAL A N 1
ATOM 718 C CA . VAL A 1 88 ? -0.900 1.252 -17.870 1.00 85.81 88 VAL A CA 1
ATOM 719 C C . VAL A 1 88 ? -0.076 1.809 -19.025 1.00 85.81 88 VAL A C 1
ATOM 721 O O . VAL A 1 88 ? -0.520 1.762 -20.170 1.00 85.81 88 VAL A O 1
ATOM 724 N N . GLN A 1 89 ? 1.102 2.343 -18.723 1.00 85.69 89 GLN A N 1
ATOM 725 C CA . GLN A 1 89 ? 2.043 2.866 -19.708 1.00 85.69 89 GLN A CA 1
ATOM 726 C C . GLN A 1 89 ? 3.391 2.162 -19.563 1.00 85.69 89 GLN A C 1
ATOM 728 O O . GLN A 1 89 ? 3.857 1.911 -18.447 1.00 85.69 89 GLN A O 1
ATOM 733 N N . ASN A 1 90 ? 4.027 1.879 -20.698 1.00 76.62 90 ASN A N 1
ATOM 734 C CA . ASN A 1 90 ? 5.412 1.426 -20.712 1.00 76.62 90 ASN A CA 1
ATOM 735 C C . ASN A 1 90 ? 6.321 2.548 -20.216 1.00 76.62 90 ASN A C 1
ATOM 737 O O . ASN A 1 90 ? 6.057 3.734 -20.441 1.00 76.62 90 ASN A O 1
ATOM 741 N N . ALA A 1 91 ? 7.398 2.174 -19.535 1.00 68.94 91 ALA A N 1
ATOM 742 C CA . ALA A 1 91 ? 8.381 3.151 -19.122 1.00 68.94 91 ALA A CA 1
ATOM 743 C C . ALA A 1 91 ? 9.108 3.795 -20.308 1.00 68.94 91 ALA A C 1
ATOM 745 O O . ALA A 1 91 ? 9.382 3.104 -21.287 1.00 68.94 91 ALA A O 1
ATOM 746 N N . PRO A 1 92 ? 9.455 5.100 -20.235 1.00 65.38 92 PRO A N 1
ATOM 747 C CA . PRO A 1 92 ? 10.365 5.692 -21.202 1.00 65.38 92 PRO A CA 1
ATOM 748 C C . PRO A 1 92 ? 11.673 4.900 -21.231 1.00 65.38 92 PRO A C 1
ATOM 750 O O . PRO A 1 92 ? 12.177 4.520 -20.170 1.00 65.38 92 PRO A O 1
ATOM 753 N N . ALA A 1 93 ? 12.251 4.733 -22.421 1.00 59.25 93 ALA A N 1
ATOM 754 C CA . ALA A 1 93 ? 13.493 3.986 -22.643 1.00 59.25 93 ALA A CA 1
ATOM 755 C C . ALA A 1 93 ? 14.702 4.507 -21.826 1.00 59.25 93 ALA A C 1
ATOM 757 O O . ALA A 1 93 ? 15.690 3.811 -21.639 1.00 59.25 93 ALA A O 1
ATOM 758 N N . SER A 1 94 ? 14.638 5.733 -21.293 1.00 56.75 94 SER A N 1
ATOM 759 C CA . SER A 1 94 ? 15.673 6.291 -20.407 1.00 56.75 94 SER A CA 1
ATOM 760 C C . SER A 1 94 ? 15.560 5.848 -18.940 1.00 56.75 94 SER A C 1
ATOM 762 O O . SER A 1 94 ? 16.469 6.090 -18.150 1.00 56.75 94 SER A O 1
ATOM 764 N N . LYS A 1 95 ? 14.434 5.236 -18.550 1.00 55.06 95 LYS A N 1
ATOM 765 C CA . LYS A 1 95 ? 14.155 4.716 -17.198 1.00 55.06 95 LYS A CA 1
ATOM 766 C C . LYS A 1 95 ? 14.152 3.193 -17.144 1.00 55.06 95 LYS A C 1
ATOM 768 O O . LYS A 1 95 ? 14.217 2.643 -16.046 1.00 55.06 95 LYS A O 1
ATOM 773 N N . THR A 1 96 ? 14.092 2.517 -18.291 1.00 52.62 96 THR A N 1
ATOM 774 C CA . THR A 1 96 ? 14.609 1.157 -18.405 1.00 52.62 96 THR A CA 1
ATOM 775 C C . THR A 1 96 ? 16.092 1.256 -18.104 1.00 52.62 96 THR A C 1
ATOM 777 O O . THR A 1 96 ? 16.904 1.646 -18.934 1.00 52.62 96 THR A O 1
ATOM 780 N N . LEU A 1 97 ? 16.442 0.989 -16.850 1.00 50.72 97 LEU A N 1
ATOM 781 C CA . LEU A 1 97 ? 17.801 0.647 -16.484 1.00 50.72 97 LEU A CA 1
ATOM 782 C C . LEU A 1 97 ? 18.098 -0.667 -17.217 1.00 50.72 97 LEU A C 1
ATOM 784 O O . LEU A 1 97 ? 18.010 -1.732 -16.614 1.00 50.72 97 LEU A O 1
ATOM 788 N N . GLU A 1 98 ? 18.403 -0.610 -18.514 1.00 51.06 98 GLU A N 1
ATOM 789 C CA . GLU A 1 98 ? 18.803 -1.782 -19.306 1.00 51.06 98 GLU A CA 1
ATOM 790 C C . GLU A 1 98 ? 20.007 -2.487 -18.644 1.00 51.06 98 GLU A C 1
ATOM 792 O O . GLU A 1 98 ? 20.191 -3.687 -18.797 1.00 51.06 98 GLU A O 1
ATOM 797 N N . ASN A 1 99 ? 20.730 -1.779 -17.766 1.00 50.88 99 ASN A N 1
ATOM 798 C CA . ASN A 1 99 ? 21.823 -2.297 -16.945 1.00 50.88 99 ASN A CA 1
ATOM 799 C C . ASN A 1 99 ? 21.420 -2.920 -15.588 1.00 50.88 99 ASN A C 1
ATOM 801 O O . ASN A 1 99 ? 22.280 -3.494 -14.928 1.00 50.88 99 ASN A O 1
ATOM 805 N N . ALA A 1 100 ? 20.169 -2.801 -15.121 1.00 63.66 100 ALA A N 1
ATOM 806 C CA . ALA A 1 100 ? 19.751 -3.302 -13.797 1.00 63.66 100 ALA A CA 1
ATOM 807 C C . ALA A 1 100 ? 18.840 -4.542 -13.842 1.00 63.66 100 ALA A C 1
ATOM 809 O O . ALA A 1 100 ? 18.446 -5.028 -12.783 1.00 63.66 100 ALA A O 1
ATOM 810 N N . GLY A 1 101 ? 18.471 -5.035 -15.031 1.00 72.31 101 GLY A N 1
ATOM 811 C CA . GLY A 1 101 ? 17.566 -6.186 -15.169 1.00 72.31 101 GLY A CA 1
ATOM 812 C C . GLY A 1 101 ? 16.146 -5.931 -14.643 1.00 72.31 101 GLY A C 1
ATOM 813 O O . GLY A 1 101 ? 15.448 -6.871 -14.270 1.00 72.31 101 GLY A O 1
ATOM 814 N N . LEU A 1 102 ? 15.730 -4.658 -14.572 1.00 80.12 102 LEU A N 1
ATOM 815 C CA . LEU A 1 102 ? 14.422 -4.249 -14.061 1.00 80.12 102 LEU A CA 1
ATOM 816 C C . LEU A 1 102 ? 13.484 -3.837 -15.197 1.00 80.12 102 LEU A C 1
ATOM 818 O O . LEU A 1 102 ? 13.776 -2.901 -15.943 1.00 80.12 102 LEU A O 1
ATOM 822 N N . GLU A 1 103 ? 12.318 -4.470 -15.262 1.00 81.06 103 GLU A N 1
ATOM 823 C CA . GLU A 1 103 ? 11.220 -4.073 -16.138 1.00 81.06 103 GLU A CA 1
ATOM 824 C C . GLU A 1 103 ? 10.323 -3.059 -15.425 1.00 81.06 103 GLU A C 1
ATOM 826 O O . GLU A 1 103 ? 9.864 -3.296 -14.305 1.00 81.06 103 GLU A O 1
ATOM 831 N N . TRP A 1 104 ? 10.070 -1.917 -16.065 1.00 84.25 104 TRP A N 1
ATOM 832 C CA . TRP A 1 104 ? 9.319 -0.818 -15.466 1.00 84.25 104 TRP A CA 1
ATOM 833 C C . TRP A 1 104 ? 7.945 -0.636 -16.106 1.00 84.25 104 TRP A C 1
ATOM 835 O O . TRP A 1 104 ? 7.816 -0.525 -17.324 1.00 84.25 104 TRP A O 1
ATOM 845 N N . VAL A 1 105 ? 6.930 -0.488 -15.256 1.00 85.06 105 VAL A N 1
ATOM 846 C CA . VAL A 1 105 ? 5.549 -0.182 -15.637 1.00 85.06 105 VAL A CA 1
ATOM 847 C C . VAL A 1 105 ? 5.084 1.064 -14.893 1.00 85.06 105 VAL A C 1
ATOM 849 O O . VAL A 1 105 ? 5.252 1.169 -13.675 1.00 85.06 105 VAL A O 1
ATOM 852 N N . TYR A 1 106 ? 4.458 2.001 -15.604 1.00 86.88 106 TYR A N 1
ATOM 853 C CA . TYR A 1 106 ? 3.805 3.154 -14.992 1.00 86.88 106 TYR A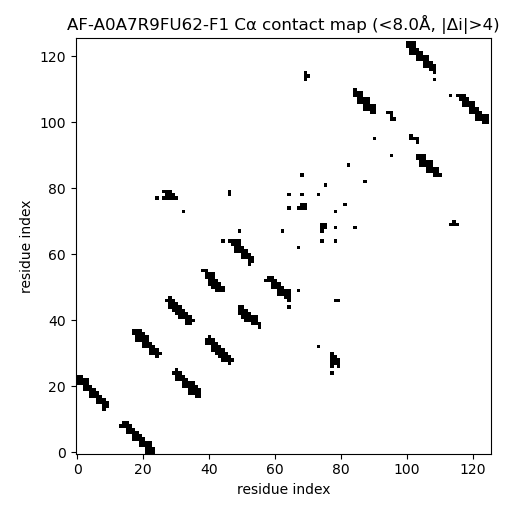 CA 1
ATOM 854 C C . TYR A 1 106 ? 2.291 2.991 -14.968 1.00 86.88 106 TYR A C 1
ATOM 856 O O . TYR A 1 106 ? 1.675 2.546 -15.935 1.00 86.88 106 TYR A O 1
ATOM 864 N N . LEU A 1 107 ? 1.685 3.391 -13.855 1.00 85.69 107 LEU A N 1
ATOM 865 C CA . LEU A 1 107 ? 0.242 3.469 -13.689 1.00 85.69 107 LEU A CA 1
ATOM 866 C C . LEU A 1 107 ? -0.134 4.931 -13.480 1.00 85.69 107 LEU A C 1
ATOM 868 O O . LEU A 1 107 ? 0.310 5.563 -12.517 1.00 85.69 107 LEU A O 1
ATOM 872 N N . VAL A 1 108 ? -0.962 5.455 -14.376 1.00 87.19 108 VAL A N 1
ATOM 873 C CA . VAL A 1 108 ? -1.494 6.818 -14.289 1.00 87.19 108 VAL A CA 1
ATOM 874 C C . VAL A 1 108 ? -2.974 6.725 -13.919 1.00 87.19 108 VAL A C 1
ATOM 876 O O . VAL A 1 108 ? -3.726 6.074 -14.651 1.00 87.19 108 VAL A O 1
ATOM 879 N N . PRO A 1 109 ? -3.410 7.295 -12.781 1.00 84.06 109 PRO A N 1
ATOM 880 C CA . PRO A 1 109 ? -4.817 7.269 -12.408 1.00 84.06 109 PRO A CA 1
ATOM 881 C C . PRO A 1 109 ? -5.676 7.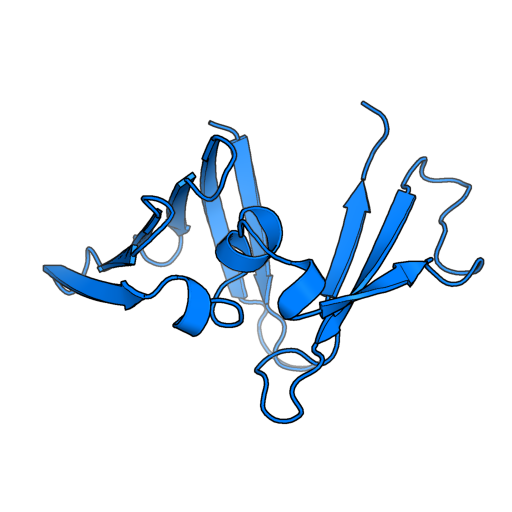977 -13.457 1.00 84.06 109 PRO A C 1
ATOM 883 O O . PRO A 1 109 ? -5.298 9.013 -13.996 1.00 84.06 109 PRO A O 1
ATOM 886 N N . LYS A 1 110 ? -6.845 7.402 -13.751 1.00 84.62 110 LYS A N 1
ATOM 887 C CA . LYS A 1 110 ? -7.810 7.974 -14.704 1.00 84.62 110 LYS A CA 1
ATOM 888 C C . LYS A 1 110 ? -8.659 9.090 -14.091 1.00 84.62 110 LYS A C 1
ATOM 890 O O . LYS A 1 110 ? -9.175 9.932 -14.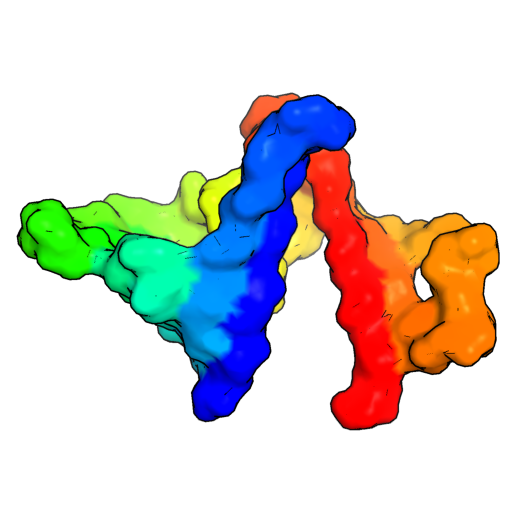817 1.00 84.62 110 LYS A O 1
ATOM 895 N N . ALA A 1 111 ? -8.832 9.077 -12.770 1.00 80.06 111 ALA A N 1
ATOM 896 C CA . ALA A 1 111 ? -9.563 10.108 -12.042 1.00 80.06 111 ALA A CA 1
ATOM 897 C C . ALA A 1 111 ? -8.661 11.317 -11.745 1.00 80.06 111 ALA A C 1
ATOM 899 O O . ALA A 1 111 ? -7.480 11.154 -11.443 1.00 80.06 111 ALA A O 1
ATOM 900 N N . ALA A 1 112 ? -9.231 12.523 -11.805 1.00 69.75 112 ALA A N 1
ATOM 901 C CA . ALA A 1 112 ? -8.496 13.771 -11.582 1.00 69.75 112 ALA A CA 1
ATOM 902 C C . ALA A 1 112 ? -8.214 14.059 -10.094 1.00 69.75 112 ALA A C 1
ATOM 904 O O . ALA A 1 112 ? -7.196 14.668 -9.776 1.00 69.75 112 ALA A O 1
ATOM 905 N N . ASP A 1 113 ? -9.082 13.598 -9.188 1.00 69.62 113 ASP A N 1
ATOM 906 C CA . ASP A 1 113 ? -8.944 13.785 -7.739 1.00 69.62 113 ASP A CA 1
ATOM 907 C C . ASP A 1 113 ? -8.404 12.508 -7.083 1.00 69.62 113 ASP A C 1
ATOM 909 O O . ASP A 1 113 ? -9.148 11.645 -6.613 1.00 69.62 113 ASP A O 1
ATOM 913 N N . THR A 1 114 ? -7.085 12.326 -7.147 1.00 69.88 114 THR A N 1
ATOM 914 C CA . THR A 1 114 ? -6.419 11.172 -6.532 1.00 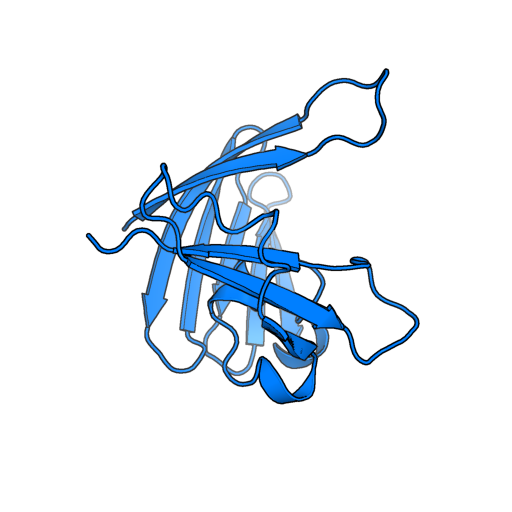69.88 114 THR A CA 1
ATOM 915 C C . THR A 1 114 ? -5.198 11.601 -5.733 1.00 69.88 114 THR A C 1
ATOM 917 O O . THR A 1 114 ? -4.550 12.606 -6.018 1.00 69.88 114 THR A O 1
ATOM 920 N N . GLN A 1 115 ? -4.841 10.792 -4.733 1.00 72.38 115 GLN A N 1
ATOM 921 C CA . GLN A 1 115 ? -3.669 11.035 -3.886 1.00 72.38 115 GLN A CA 1
ATOM 922 C C . GLN A 1 115 ? -2.331 10.809 -4.618 1.00 72.38 115 GLN A C 1
ATOM 924 O O . GLN A 1 115 ? -1.271 11.108 -4.069 1.00 72.38 115 GLN A O 1
ATOM 929 N N . PHE A 1 116 ? -2.356 10.288 -5.850 1.00 74.94 116 PHE A N 1
ATOM 930 C CA . PHE A 1 116 ? -1.169 9.934 -6.621 1.00 74.94 116 PHE A CA 1
ATOM 931 C C . PHE A 1 116 ? -1.227 10.551 -8.014 1.00 74.94 116 PHE A C 1
ATOM 933 O O . PHE A 1 116 ? -2.203 10.383 -8.724 1.00 74.94 116 PHE A O 1
ATOM 940 N N . LYS A 1 117 ? -0.141 11.181 -8.468 1.00 82.81 117 LYS A N 1
ATOM 941 C CA . LYS A 1 117 ? -0.033 11.602 -9.878 1.00 82.81 117 LYS A CA 1
ATOM 942 C C . LYS A 1 117 ? 0.355 10.449 -10.806 1.00 82.81 117 LYS A C 1
ATOM 944 O O . LYS A 1 117 ? -0.058 10.409 -11.957 1.00 82.81 117 LYS A O 1
ATOM 949 N N . GLN A 1 118 ? 1.177 9.531 -10.306 1.00 84.31 118 GLN A N 1
ATOM 950 C CA . GLN A 1 118 ? 1.728 8.405 -11.053 1.00 84.31 118 GLN A CA 1
ATOM 951 C C . GLN A 1 118 ? 2.259 7.367 -10.065 1.00 84.31 118 GLN A C 1
ATOM 953 O O . GLN A 1 118 ? 2.778 7.725 -9.006 1.00 84.31 118 GLN A O 1
ATOM 958 N N . ILE A 1 119 ? 2.184 6.093 -10.431 1.00 83.94 119 ILE A N 1
ATOM 959 C CA . ILE A 1 119 ? 2.834 4.994 -9.717 1.00 83.94 119 ILE A CA 1
ATOM 960 C C . ILE A 1 119 ? 3.834 4.349 -10.671 1.00 83.94 119 ILE A C 1
ATOM 962 O O . ILE A 1 119 ? 3.522 4.120 -11.835 1.00 83.94 119 ILE A 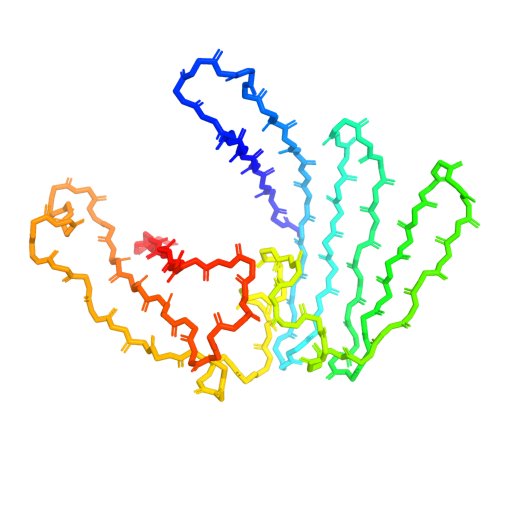O 1
ATOM 966 N N . ALA A 1 120 ? 5.039 4.074 -10.181 1.00 86.25 120 ALA A N 1
ATOM 967 C CA . ALA A 1 120 ? 6.079 3.368 -10.914 1.00 86.25 120 ALA A CA 1
ATOM 968 C C . ALA A 1 120 ? 6.309 2.011 -10.250 1.00 86.25 120 ALA A C 1
ATOM 970 O O . ALA A 1 120 ? 6.575 1.956 -9.049 1.00 86.25 120 ALA A O 1
ATOM 971 N N . LEU A 1 121 ? 6.196 0.934 -11.019 1.00 84.00 121 LEU A N 1
ATOM 972 C CA . LEU A 1 121 ? 6.474 -0.427 -10.579 1.00 84.00 121 LEU A CA 1
ATOM 973 C C . LEU A 1 121 ? 7.694 -0.941 -11.334 1.00 84.00 121 LEU A C 1
ATOM 975 O O . LEU A 1 121 ? 7.755 -0.795 -12.550 1.00 84.00 121 LEU A O 1
ATOM 979 N N . ALA A 1 122 ? 8.637 -1.532 -10.609 1.00 84.88 122 ALA A N 1
ATOM 980 C CA . ALA A 1 122 ? 9.805 -2.192 -11.174 1.00 84.88 122 ALA A CA 1
ATOM 981 C C . ALA A 1 122 ? 9.771 -3.675 -10.806 1.00 84.88 122 ALA A C 1
ATOM 983 O O . ALA A 1 122 ? 9.568 -4.016 -9.637 1.00 84.88 122 ALA A O 1
ATOM 984 N N . PHE A 1 123 ? 9.985 -4.541 -11.788 1.00 81.81 123 PHE A N 1
ATOM 985 C CA . PHE A 1 123 ? 10.013 -5.989 -11.631 1.00 81.81 123 PHE A CA 1
ATOM 986 C C . PHE A 1 123 ? 11.410 -6.500 -11.965 1.00 81.81 123 PHE A C 1
ATOM 988 O O . PHE A 1 123 ? 11.944 -6.191 -13.024 1.00 81.81 123 PHE A O 1
ATOM 995 N N . ASN A 1 124 ? 11.997 -7.272 -11.057 1.00 82.94 124 ASN A N 1
ATOM 996 C CA . ASN A 1 124 ? 13.200 -8.049 -11.341 1.00 82.94 124 ASN A CA 1
ATOM 997 C C . ASN A 1 124 ? 12.780 -9.421 -11.897 1.00 82.94 124 ASN A C 1
ATOM 999 O O . ASN A 1 124 ? 11.774 -9.962 -11.442 1.00 82.94 124 ASN A O 1
ATOM 1003 N N . GLN A 1 125 ? 13.539 -9.990 -12.834 1.00 68.25 125 GLN A N 1
ATOM 1004 C CA . GLN A 1 125 ? 13.234 -11.271 -13.491 1.00 68.25 125 GLN A CA 1
ATOM 1005 C C . GLN A 1 125 ? 13.579 -12.531 -12.661 1.00 68.25 125 GLN A C 1
ATOM 1007 O O . GLN A 1 125 ? 13.762 -13.602 -13.234 1.00 68.25 125 GLN A O 1
ATOM 1012 N N . ASN A 1 126 ? 13.635 -12.435 -11.326 1.00 54.31 126 ASN A N 1
ATOM 1013 C CA . ASN A 1 126 ? 13.991 -13.551 -10.432 1.00 54.31 126 ASN A CA 1
ATOM 1014 C C . ASN A 1 126 ? 12.803 -14.104 -9.637 1.00 54.31 126 ASN A C 1
ATOM 1016 O O . ASN A 1 126 ? 12.089 -13.299 -8.993 1.00 54.31 126 ASN A O 1
#

Organism: NCBI:txid69355

Radius of gyration: 15.69 Å; Cα contacts (8 Å, |Δi|>4): 235; chains: 1; bounding box: 37×34×42 Å

InterPro domains:
  IPR004564 Outer membrane lipoprotein carrier protein LolA-like [PF03548] (3-126)
  IPR004564 Outer membrane lipoprotein carrier protein LolA-like [PTHR35869] (4-125)
  IPR004564 Outer membrane lipoprotein carrier protein LolA-like [cd16325] (3-126)
  IPR029046 Lipoprotein localisation LolA/LolB/LppX [SSF89392] (3-126)

Sequence (126 aa):
MRRFIQTQKKSVSQKLQVSEGKFIFSRPGRFIWEYQKPFEQRLQSDAKKLYIFDRDLSQVTVKPVDASLGTTPAAILFGSDLKKHFSVQNAPASKTLENAGLEWVYLVPKAADTQFKQIALAFNQN

Solvent-accessible surface area (backbone atoms only — not comparable to full-atom values): 7353 Å² total; per-residue (Å²): 121,50,75,52,77,46,79,48,70,89,48,97,88,47,77,73,45,69,33,34,34,40,34,47,73,47,87,74,23,23,34,41,39,36,37,66,32,88,57,50,34,41,38,36,29,80,52,59,41,33,39,39,37,36,62,90,75,74,40,78,48,78,44,52,39,82,84,38,62,63,78,44,73,64,40,61,76,44,44,70,57,55,70,82,52,24,48,81,39,78,50,58,79,88,69,41,43,82,86,68,60,40,52,47,40,32,36,34,56,71,63,91,89,57,86,55,84,63,45,81,47,74,42,66,92,121

pLDDT: mean 81.08, std 11.52, range [50.72, 96.75]